Protein AF-A0A7L3W7P6-F1 (afdb_monomer_lite)

Secondary structure (DSSP, 8-state):
------------HHHHHHHHHHHHHHHHHHHHHT--TTS-THHHHT-TTTS-HHHHHHHHHHHHHHHS--PPPP---

Radius of gyration: 28.28 Å; chains: 1; bounding box: 45×18×99 Å

Organism: NCBI:txid2478892

pLDDT: mean 82.65, std 10.71, range [43.22, 94.56]

Structure (mmCIF, N/CA/C/O backbone):
data_AF-A0A7L3W7P6-F1
#
_entry.id   AF-A0A7L3W7P6-F1
#
loop_
_atom_site.group_PDB
_atom_site.id
_atom_site.type_symbol
_atom_site.label_atom_id
_atom_site.label_alt_id
_atom_site.label_comp_id
_atom_site.label_asym_id
_atom_site.label_entity_id
_atom_site.label_seq_id
_atom_site.pdbx_PDB_ins_code
_atom_site.Cartn_x
_atom_site.Cartn_y
_atom_site.Cartn_z
_atom_site.occupancy
_atom_site.B_iso_or_equiv
_atom_site.auth_seq_id
_atom_site.auth_comp_id
_atom_site.auth_asym_id
_atom_site.auth_atom_id
_atom_site.pdbx_PDB_model_num
ATOM 1 N N . GLU A 1 1 ? 14.978 8.024 -49.662 1.00 43.22 1 GLU A N 1
ATOM 2 C CA . GLU A 1 1 ? 15.199 8.607 -48.331 1.00 43.22 1 GLU A CA 1
ATOM 3 C C . GLU A 1 1 ? 15.703 7.445 -47.512 1.00 43.22 1 GLU A C 1
ATOM 5 O O . GLU A 1 1 ? 15.086 6.391 -47.574 1.00 43.22 1 GLU A O 1
ATOM 10 N N . GLU A 1 2 ? 16.944 7.550 -47.051 1.00 47.41 2 GLU A N 1
ATOM 11 C CA . GLU A 1 2 ? 17.656 6.460 -46.386 1.00 47.41 2 GLU A CA 1
ATOM 12 C C . GLU A 1 2 ? 16.942 6.203 -45.060 1.00 47.41 2 GLU A C 1
ATOM 14 O O . GLU A 1 2 ? 16.871 7.099 -44.223 1.00 47.41 2 GLU A O 1
ATOM 19 N N . ASP A 1 3 ? 16.342 5.019 -44.926 1.00 53.09 3 ASP A N 1
ATOM 20 C CA . ASP A 1 3 ? 15.914 4.482 -43.642 1.00 53.09 3 ASP A CA 1
ATOM 21 C C . ASP A 1 3 ? 17.191 4.338 -42.803 1.00 53.09 3 ASP A C 1
ATOM 23 O O . ASP A 1 3 ? 17.941 3.374 -42.953 1.00 53.09 3 ASP A O 1
ATOM 27 N N . GLU A 1 4 ? 17.511 5.377 -42.028 1.00 59.06 4 GLU A N 1
ATOM 28 C CA . GLU A 1 4 ? 18.583 5.351 -41.042 1.00 59.06 4 GLU A CA 1
ATOM 29 C C . GLU A 1 4 ? 18.270 4.203 -40.084 1.00 59.06 4 GLU A C 1
ATOM 31 O O . GLU A 1 4 ? 17.301 4.256 -39.327 1.00 59.06 4 GLU A O 1
ATOM 36 N N . ASP A 1 5 ? 19.068 3.138 -40.180 1.00 58.09 5 ASP A N 1
ATOM 37 C CA . ASP A 1 5 ? 19.121 2.043 -39.224 1.00 58.09 5 ASP A CA 1
ATOM 38 C C . ASP A 1 5 ? 19.342 2.639 -37.821 1.00 58.09 5 ASP A C 1
ATOM 40 O O . ASP A 1 5 ? 20.469 2.914 -37.404 1.00 58.09 5 ASP A O 1
ATOM 44 N N . GLU A 1 6 ? 18.242 2.903 -37.116 1.00 63.06 6 GLU A N 1
ATOM 45 C CA . GLU A 1 6 ? 18.224 3.379 -35.739 1.00 63.06 6 GLU A CA 1
ATOM 46 C C . GLU A 1 6 ? 18.738 2.229 -34.865 1.00 63.06 6 GLU A C 1
ATOM 48 O O . GLU A 1 6 ? 18.000 1.318 -34.484 1.00 63.06 6 GLU A O 1
ATOM 53 N N . ASP A 1 7 ? 20.056 2.214 -34.648 1.00 67.94 7 ASP A N 1
ATOM 54 C CA . ASP A 1 7 ? 20.744 1.274 -33.764 1.00 67.94 7 ASP A CA 1
ATOM 55 C C . ASP A 1 7 ? 19.964 1.204 -32.438 1.00 67.94 7 ASP A C 1
ATOM 57 O O . ASP A 1 7 ? 19.715 2.258 -31.836 1.00 67.94 7 ASP A O 1
ATOM 61 N N . PRO A 1 8 ? 19.499 0.020 -31.985 1.00 76.12 8 PRO A N 1
ATOM 62 C CA . PRO A 1 8 ? 18.657 -0.076 -30.803 1.00 76.12 8 PRO A CA 1
ATOM 63 C C . PRO A 1 8 ? 19.368 0.551 -29.603 1.00 76.12 8 PRO A C 1
ATOM 65 O O . PRO A 1 8 ? 20.338 0.006 -29.078 1.00 76.12 8 PRO A O 1
ATOM 68 N N . HIS A 1 9 ? 18.867 1.705 -29.158 1.00 81.06 9 HIS A N 1
ATOM 69 C CA . HIS A 1 9 ? 19.401 2.409 -28.003 1.00 81.06 9 HIS A CA 1
ATOM 70 C C . HIS A 1 9 ? 19.282 1.515 -26.762 1.00 81.06 9 HIS A C 1
ATOM 72 O O . HIS A 1 9 ? 18.186 1.237 -26.270 1.00 81.06 9 HIS A O 1
ATOM 78 N N . VAL A 1 10 ? 20.426 1.034 -26.269 1.00 86.06 10 VAL A N 1
ATOM 79 C CA . VAL A 1 10 ? 20.508 0.248 -25.038 1.00 86.06 10 VAL A CA 1
ATOM 80 C C . VAL A 1 10 ? 20.764 1.212 -23.879 1.00 86.06 10 VAL A C 1
ATOM 82 O O . VAL A 1 10 ? 21.860 1.771 -23.814 1.00 86.06 10 VAL A O 1
ATOM 85 N N . PRO A 1 11 ? 19.803 1.397 -22.957 1.00 84.44 11 PRO A N 1
ATOM 86 C CA . PRO A 1 11 ? 19.968 2.330 -21.853 1.00 84.44 11 PRO A CA 1
ATOM 87 C C . PRO A 1 11 ? 21.053 1.864 -20.881 1.00 84.44 11 PRO A C 1
ATOM 89 O O . PRO A 1 11 ? 21.198 0.664 -20.592 1.00 84.44 11 PRO A O 1
ATOM 92 N N . ASP A 1 12 ? 21.803 2.827 -20.353 1.00 90.75 12 ASP A N 1
ATOM 93 C CA . ASP A 1 12 ? 22.870 2.584 -19.392 1.00 90.75 12 ASP A CA 1
ATOM 94 C C . ASP A 1 12 ? 22.328 2.155 -18.009 1.00 90.75 12 ASP A C 1
ATOM 96 O O . ASP A 1 12 ? 21.124 2.045 -17.770 1.00 90.75 12 ASP A O 1
ATOM 100 N N . ALA A 1 13 ? 23.216 1.839 -17.062 1.00 92.00 13 ALA A N 1
ATOM 101 C CA . ALA A 1 13 ? 22.789 1.362 -15.745 1.00 92.00 13 ALA A CA 1
ATOM 102 C C . ALA A 1 13 ? 21.991 2.409 -14.939 1.00 92.00 13 ALA A C 1
ATOM 104 O O . ALA A 1 13 ? 21.095 2.030 -14.181 1.00 92.00 13 ALA A O 1
ATOM 105 N N . ALA A 1 14 ? 22.308 3.696 -15.088 1.00 91.94 14 ALA A N 1
ATOM 106 C CA . ALA A 1 14 ? 21.623 4.788 -14.406 1.00 91.94 14 ALA A CA 1
ATOM 107 C C . ALA A 1 14 ? 20.270 5.084 -15.069 1.00 91.94 14 ALA A C 1
ATOM 109 O O . ALA A 1 14 ? 19.260 5.197 -14.376 1.00 91.94 14 ALA A O 1
ATOM 110 N N . GLU A 1 15 ? 20.224 5.114 -16.398 1.00 89.88 15 GLU A N 1
ATOM 111 C CA . GLU A 1 15 ? 18.999 5.239 -17.189 1.00 89.88 15 GLU A CA 1
ATOM 112 C C . GLU A 1 15 ? 18.042 4.082 -16.902 1.00 89.88 15 GLU A C 1
ATOM 114 O O . GLU A 1 15 ? 16.867 4.305 -16.628 1.00 89.88 15 GLU A O 1
ATOM 119 N N . ARG A 1 16 ? 18.534 2.840 -16.840 1.00 91.62 16 ARG A N 1
ATOM 120 C CA . ARG A 1 16 ? 17.718 1.677 -16.453 1.00 91.62 16 ARG A CA 1
ATOM 121 C C . ARG A 1 16 ? 17.157 1.788 -15.040 1.00 91.62 16 ARG A C 1
ATOM 123 O O . ARG A 1 16 ? 16.049 1.309 -14.800 1.00 91.62 16 ARG A O 1
ATOM 130 N N . ALA A 1 17 ? 17.905 2.370 -14.104 1.00 93.81 17 ALA A N 1
ATOM 131 C CA . ALA A 1 17 ? 17.417 2.593 -12.746 1.00 93.81 17 ALA A CA 1
ATOM 132 C C . ALA A 1 17 ? 16.293 3.639 -12.729 1.00 93.81 17 ALA A C 1
ATOM 134 O O . ALA A 1 17 ? 15.244 3.377 -12.145 1.00 93.81 17 ALA A O 1
ATOM 135 N N . MET A 1 18 ? 16.478 4.757 -13.437 1.00 93.50 18 MET A N 1
ATOM 136 C CA . MET A 1 18 ? 15.461 5.804 -13.578 1.00 93.50 18 MET A CA 1
ATOM 137 C C . MET A 1 18 ? 14.201 5.287 -14.282 1.00 93.50 18 MET A C 1
ATOM 139 O O . MET A 1 18 ? 13.098 5.469 -13.778 1.00 93.50 18 MET A O 1
ATOM 143 N N . LEU A 1 19 ? 14.352 4.556 -15.389 1.00 91.56 19 LEU A N 1
ATOM 144 C CA . LEU A 1 19 ? 13.236 3.940 -16.116 1.00 91.56 19 LEU A CA 1
ATOM 145 C C . LEU A 1 19 ? 12.474 2.935 -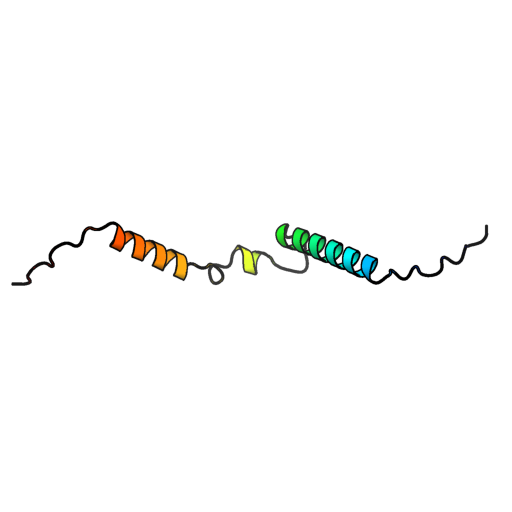15.249 1.00 91.56 19 LEU A C 1
ATOM 147 O O . LEU A 1 19 ? 11.247 2.866 -15.297 1.00 91.56 19 LEU A O 1
ATOM 151 N N . ARG A 1 20 ? 13.190 2.151 -14.435 1.00 93.38 20 ARG A N 1
ATOM 152 C CA . ARG A 1 20 ? 12.559 1.223 -13.493 1.00 93.38 20 ARG A CA 1
ATOM 153 C C . ARG A 1 20 ? 11.755 1.974 -12.437 1.00 93.38 20 A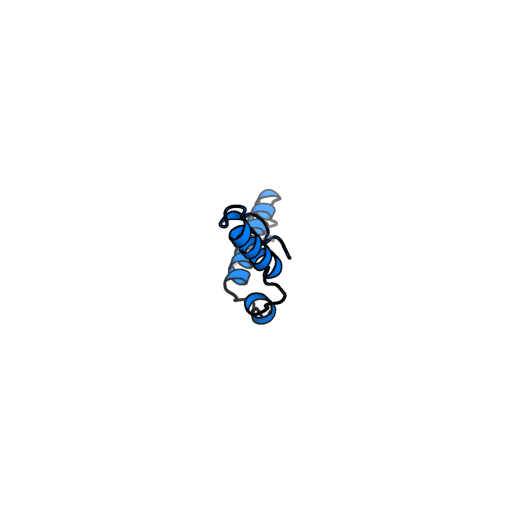RG A C 1
ATOM 155 O O . ARG A 1 20 ? 10.649 1.541 -12.115 1.00 93.38 20 ARG A O 1
ATOM 162 N N . GLU A 1 21 ? 12.306 3.044 -11.879 1.00 94.56 21 GLU A N 1
ATOM 163 C CA . GLU A 1 21 ? 11.620 3.871 -10.887 1.00 94.56 21 GLU A CA 1
ATOM 164 C C . GLU A 1 21 ? 10.367 4.522 -11.482 1.00 94.56 21 GLU A C 1
ATOM 166 O O . GLU A 1 21 ? 9.291 4.403 -10.899 1.00 94.56 21 GLU A O 1
ATOM 171 N N . GLU A 1 22 ? 10.472 5.107 -12.678 1.00 94.06 22 GLU A N 1
ATOM 172 C CA . GLU A 1 22 ? 9.339 5.701 -13.391 1.00 94.06 22 GLU A CA 1
ATOM 173 C C . GLU A 1 22 ? 8.236 4.669 -13.645 1.00 94.06 22 GLU A C 1
ATOM 175 O O . GLU A 1 22 ? 7.074 4.901 -13.311 1.00 94.06 22 GLU A O 1
ATOM 180 N N . PHE A 1 23 ? 8.601 3.504 -14.188 1.00 94.00 23 PHE A N 1
ATOM 181 C CA . PHE A 1 23 ? 7.663 2.415 -14.441 1.00 94.00 23 PHE A CA 1
ATOM 182 C C . PHE A 1 23 ? 6.964 1.965 -13.157 1.00 94.00 23 PHE A C 1
ATOM 184 O O . PHE A 1 23 ? 5.743 1.833 -13.127 1.00 94.00 23 PHE A O 1
ATOM 191 N N . THR A 1 24 ? 7.735 1.763 -12.087 1.00 92.75 24 THR A N 1
ATOM 192 C CA . THR A 1 24 ? 7.201 1.301 -10.802 1.00 92.75 24 THR A CA 1
ATOM 193 C C . THR A 1 24 ? 6.246 2.340 -10.220 1.00 92.75 24 THR A C 1
ATOM 195 O O . THR A 1 24 ? 5.150 1.987 -9.806 1.00 92.75 24 THR A O 1
ATOM 198 N N . SER A 1 25 ? 6.615 3.623 -10.259 1.00 92.69 25 SER A N 1
ATOM 199 C CA . SER A 1 25 ? 5.769 4.730 -9.805 1.00 92.69 25 SER A CA 1
ATOM 200 C C . SER A 1 25 ? 4.459 4.811 -10.593 1.00 92.69 25 SER A C 1
ATOM 202 O O . SER A 1 25 ? 3.383 4.871 -9.999 1.00 92.69 25 SER A O 1
ATOM 204 N N . ARG A 1 26 ? 4.521 4.715 -11.929 1.00 90.00 26 ARG A N 1
ATOM 205 C CA . ARG A 1 26 ? 3.328 4.690 -12.791 1.00 90.00 26 ARG A CA 1
ATOM 206 C C . ARG A 1 26 ? 2.407 3.518 -12.483 1.00 90.00 26 ARG A C 1
ATOM 208 O O . ARG A 1 26 ? 1.200 3.713 -12.418 1.00 90.00 26 ARG A O 1
ATOM 215 N N . MET A 1 27 ? 2.963 2.324 -12.299 1.00 89.25 27 MET A N 1
ATOM 216 C CA . MET A 1 27 ? 2.172 1.143 -11.953 1.00 89.25 27 MET A CA 1
ATOM 217 C C . MET A 1 27 ? 1.557 1.264 -10.559 1.00 89.25 27 MET A C 1
ATOM 219 O O . MET A 1 27 ? 0.402 0.908 -10.383 1.00 89.25 27 MET A O 1
ATOM 223 N N . TYR A 1 28 ? 2.271 1.848 -9.592 1.00 89.62 28 TYR A N 1
ATOM 224 C CA . TYR A 1 28 ? 1.694 2.165 -8.284 1.00 89.62 28 TYR A CA 1
ATOM 225 C C . TYR A 1 28 ? 0.517 3.138 -8.383 1.00 89.62 28 TYR A C 1
ATOM 227 O O . TYR A 1 28 ? -0.477 2.935 -7.700 1.00 89.62 28 TYR A O 1
ATOM 235 N N . GLN A 1 29 ? 0.612 4.182 -9.213 1.00 88.75 29 GLN A N 1
ATOM 236 C CA . GLN A 1 29 ? -0.507 5.110 -9.413 1.00 88.75 29 GLN A CA 1
ATOM 237 C C . GLN A 1 29 ? -1.711 4.406 -10.044 1.00 88.75 29 GLN A C 1
ATOM 239 O O . GLN A 1 29 ? -2.798 4.489 -9.495 1.00 88.75 29 GLN A O 1
ATOM 244 N N . ARG A 1 30 ? -1.504 3.622 -11.109 1.00 88.50 30 ARG A N 1
ATOM 245 C CA . ARG A 1 30 ? -2.579 2.828 -11.732 1.00 88.50 30 ARG A CA 1
ATOM 246 C C . ARG A 1 30 ? -3.241 1.859 -10.765 1.00 88.50 30 ARG A C 1
ATOM 248 O O . ARG A 1 30 ? -4.459 1.726 -10.781 1.00 88.50 30 ARG A O 1
ATOM 255 N N . PHE A 1 31 ? -2.435 1.228 -9.913 1.00 86.31 31 PHE A N 1
ATOM 256 C CA . PHE A 1 31 ? -2.928 0.362 -8.856 1.00 86.31 31 PHE A CA 1
ATOM 257 C C . PHE A 1 31 ? -3.826 1.122 -7.874 1.00 86.31 31 PHE A C 1
ATOM 259 O O . PHE A 1 31 ? -4.900 0.642 -7.542 1.00 86.31 31 PHE A O 1
ATOM 266 N N . LEU A 1 32 ? -3.415 2.313 -7.431 1.00 85.44 32 LEU A N 1
ATOM 267 C CA . LEU A 1 32 ? -4.224 3.140 -6.529 1.00 85.44 32 LEU A CA 1
ATOM 268 C C . LEU A 1 32 ? -5.491 3.689 -7.199 1.00 85.44 32 LEU A C 1
ATOM 270 O O . LEU A 1 32 ? -6.510 3.840 -6.533 1.00 85.44 32 LEU A O 1
ATOM 274 N N . ASP A 1 33 ? -5.427 3.982 -8.497 1.00 88.00 33 ASP A N 1
ATOM 275 C CA . ASP A 1 33 ? -6.547 4.516 -9.276 1.00 88.00 33 ASP A CA 1
ATOM 276 C C . ASP A 1 33 ? -7.529 3.424 -9.746 1.00 88.00 33 ASP A C 1
ATOM 278 O O . ASP A 1 33 ? -8.598 3.737 -10.273 1.00 88.00 33 ASP A O 1
ATOM 282 N N . GLY A 1 34 ? -7.192 2.145 -9.559 1.00 85.19 34 GLY A N 1
ATOM 283 C CA . GLY A 1 34 ? -8.039 1.027 -9.968 1.00 85.19 34 GLY A CA 1
ATOM 284 C C . GLY A 1 34 ? -8.066 0.782 -11.484 1.00 85.19 34 GLY A C 1
ATOM 285 O O . GLY A 1 34 ? -9.031 0.221 -12.003 1.00 85.19 34 GLY A O 1
ATOM 286 N N . GLU A 1 35 ? -7.051 1.244 -12.223 1.00 83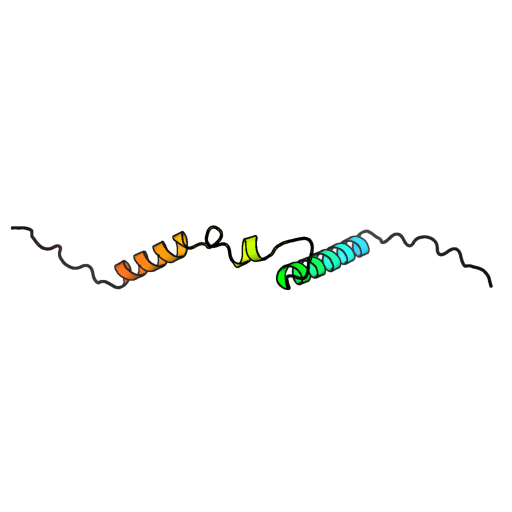.75 35 GLU A N 1
ATOM 287 C CA . GLU A 1 35 ? -7.047 1.223 -13.695 1.00 83.75 35 GLU A CA 1
ATOM 288 C C . GLU A 1 35 ? -6.630 -0.130 -14.302 1.00 83.75 35 GLU A C 1
ATOM 290 O O . GLU A 1 35 ? -6.750 -0.318 -15.520 1.00 83.75 35 GLU A O 1
ATOM 295 N N . ASP A 1 36 ? -6.150 -1.087 -13.498 1.00 84.69 36 ASP A N 1
ATOM 296 C CA . ASP A 1 36 ? -5.773 -2.410 -13.999 1.00 84.69 36 ASP A CA 1
ATOM 297 C C . ASP A 1 36 ? -7.027 -3.269 -14.238 1.00 84.69 36 ASP A C 1
ATOM 299 O O . ASP A 1 36 ? -7.543 -3.930 -13.341 1.00 84.69 36 ASP A O 1
ATOM 303 N N . GLY A 1 37 ? -7.513 -3.297 -15.483 1.00 80.06 37 GLY A N 1
ATOM 304 C CA . GLY A 1 37 ? -8.732 -4.032 -15.868 1.00 80.06 37 GLY A CA 1
ATOM 305 C C . GLY A 1 37 ? -8.669 -5.560 -15.713 1.00 80.06 37 GLY A C 1
ATOM 306 O O . GLY A 1 37 ? -9.690 -6.234 -15.853 1.00 80.06 37 GLY A O 1
ATOM 307 N N . ASP A 1 38 ? -7.487 -6.100 -15.420 1.00 86.31 38 ASP A N 1
ATOM 308 C CA . ASP A 1 38 ? -7.236 -7.530 -15.235 1.00 86.31 38 ASP A CA 1
ATOM 309 C C . ASP A 1 38 ? -7.373 -7.953 -13.757 1.00 86.31 38 ASP A C 1
ATOM 311 O O . ASP A 1 38 ? -7.348 -9.149 -13.450 1.00 86.31 38 ASP A O 1
ATOM 315 N N . PHE A 1 39 ? -7.493 -6.984 -12.841 1.00 84.06 39 PHE A N 1
ATOM 316 C CA . PHE A 1 39 ? -7.569 -7.186 -11.399 1.00 84.06 39 PHE A CA 1
ATOM 317 C C . PHE A 1 39 ? -8.869 -6.601 -10.835 1.00 84.06 39 PHE A C 1
ATOM 319 O O . PHE A 1 39 ? -9.263 -5.482 -11.148 1.00 84.06 39 PHE A O 1
ATOM 326 N N . ASP A 1 40 ? -9.550 -7.367 -9.986 1.00 87.81 40 ASP A N 1
ATOM 327 C CA . ASP A 1 40 ? -10.777 -6.922 -9.327 1.00 87.81 40 ASP A CA 1
ATOM 328 C C . ASP A 1 40 ? -10.445 -6.264 -7.981 1.00 87.81 40 ASP A C 1
ATOM 330 O O . ASP A 1 40 ? -10.251 -6.947 -6.973 1.00 87.81 40 ASP A O 1
ATOM 334 N N . TYR A 1 41 ? -10.390 -4.931 -7.966 1.00 88.38 41 TYR A N 1
ATOM 335 C CA . TYR A 1 41 ? -10.079 -4.147 -6.766 1.00 88.38 41 TYR A CA 1
ATOM 336 C C . TYR A 1 41 ? -11.115 -4.299 -5.649 1.00 88.38 41 TYR A C 1
ATOM 338 O O . TYR A 1 41 ? -10.761 -4.126 -4.485 1.00 88.38 41 TYR A O 1
ATOM 346 N N . SER A 1 42 ? -12.349 -4.730 -5.950 1.00 86.75 42 SER A N 1
ATOM 347 C CA . SER A 1 42 ? -13.349 -5.005 -4.907 1.00 86.75 42 SER A CA 1
ATOM 348 C C . SER A 1 42 ? -12.911 -6.125 -3.954 1.00 86.75 42 SER A C 1
ATOM 350 O O . SER A 1 42 ? -13.276 -6.118 -2.783 1.00 86.75 42 SER A O 1
ATOM 352 N N . GLN A 1 43 ? -12.050 -7.046 -4.410 1.00 86.50 43 GLN A N 1
ATOM 353 C CA . GLN A 1 43 ? -11.499 -8.124 -3.577 1.00 86.50 43 GLN A CA 1
ATOM 354 C C . GLN A 1 43 ? -10.568 -7.625 -2.466 1.00 86.50 43 GLN A C 1
ATOM 356 O O . GLN A 1 43 ? -10.243 -8.391 -1.553 1.00 86.50 43 GLN A O 1
ATOM 361 N N . VAL A 1 44 ? -10.096 -6.381 -2.568 1.00 85.38 44 VAL A N 1
ATOM 362 C CA . VAL A 1 44 ? -9.195 -5.755 -1.600 1.00 85.38 44 VAL A CA 1
ATOM 363 C C . VAL A 1 44 ? -9.883 -4.578 -0.915 1.00 85.38 44 VAL A C 1
ATOM 365 O O . VAL A 1 44 ? -9.915 -4.553 0.310 1.00 85.38 44 VAL A O 1
ATOM 368 N N . ASP A 1 45 ? -10.481 -3.661 -1.680 1.00 86.50 45 ASP A N 1
ATOM 369 C CA . ASP A 1 45 ? -11.113 -2.443 -1.152 1.00 86.50 45 ASP A CA 1
ATOM 370 C C . ASP A 1 45 ? -12.401 -2.721 -0.366 1.00 86.50 45 ASP A C 1
ATOM 372 O O . ASP A 1 45 ? -12.702 -2.014 0.593 1.00 86.50 45 ASP A O 1
ATOM 376 N N . GLU A 1 46 ? -13.172 -3.741 -0.753 1.00 88.06 46 GLU A N 1
ATOM 377 C CA . GLU A 1 46 ? -14.434 -4.104 -0.089 1.00 88.06 46 GLU A CA 1
ATOM 378 C C . GLU A 1 46 ? -14.291 -5.360 0.783 1.00 88.06 46 GLU A C 1
ATOM 380 O O . GLU A 1 46 ? -15.281 -6.030 1.090 1.00 88.06 46 GLU A O 1
ATOM 385 N N . ASN A 1 47 ? -13.063 -5.711 1.176 1.00 88.94 47 ASN A N 1
ATOM 386 C CA . ASN A 1 47 ? -12.788 -6.942 1.902 1.00 88.94 47 ASN A CA 1
ATOM 387 C C . ASN A 1 47 ? -12.592 -6.701 3.409 1.00 88.94 47 ASN A C 1
ATOM 389 O O . ASN A 1 47 ? -11.485 -6.366 3.837 1.00 88.94 47 ASN A O 1
ATOM 393 N N . PRO A 1 48 ? -13.621 -6.963 4.238 1.00 85.62 48 PRO A N 1
ATOM 394 C CA . PRO A 1 48 ? -13.546 -6.742 5.678 1.00 85.62 48 PRO A CA 1
ATOM 395 C C . PRO A 1 48 ? -12.576 -7.690 6.395 1.00 85.62 48 PRO A C 1
ATOM 397 O O . PRO A 1 48 ? -12.191 -7.412 7.526 1.00 85.62 48 PRO A O 1
ATOM 400 N N . ASP A 1 49 ? -12.163 -8.798 5.769 1.00 86.31 49 ASP A N 1
ATOM 401 C CA . ASP A 1 49 ? -11.172 -9.710 6.352 1.00 86.31 49 ASP A CA 1
ATOM 402 C C . ASP A 1 49 ? -9.742 -9.152 6.232 1.00 86.31 49 ASP A C 1
ATOM 404 O O . ASP A 1 49 ? -8.841 -9.579 6.957 1.00 86.31 49 ASP A O 1
ATOM 408 N N . LEU A 1 50 ? -9.518 -8.213 5.303 1.00 85.25 50 LEU A N 1
ATOM 409 C CA . LEU A 1 50 ? -8.261 -7.472 5.166 1.00 85.25 50 LEU A CA 1
ATOM 410 C C . LEU A 1 50 ? -8.241 -6.197 6.016 1.00 85.25 50 LEU A C 1
ATOM 412 O O . LEU A 1 50 ? -7.172 -5.609 6.213 1.00 85.25 50 LEU A O 1
ATOM 416 N N . ASP A 1 51 ? -9.393 -5.787 6.546 1.00 85.50 51 ASP A N 1
ATOM 417 C CA . ASP A 1 51 ? -9.475 -4.683 7.488 1.00 85.50 51 ASP A CA 1
ATOM 418 C C . ASP A 1 51 ? -8.848 -5.084 8.828 1.00 85.50 51 ASP A C 1
ATOM 420 O O . ASP A 1 51 ? -9.106 -6.146 9.394 1.00 85.50 51 ASP A O 1
ATOM 424 N N . ASN A 1 52 ? -8.057 -4.183 9.412 1.00 83.81 52 ASN A N 1
ATOM 425 C CA . ASN A 1 52 ? -7.440 -4.393 10.725 1.00 83.81 52 ASN A CA 1
ATOM 426 C C . ASN A 1 52 ? -8.440 -4.164 11.881 1.00 83.81 52 ASN A C 1
ATOM 428 O O . ASN A 1 52 ? -8.132 -3.457 12.845 1.00 83.81 52 ASN A O 1
ATOM 432 N N . LEU A 1 53 ? -9.649 -4.732 11.789 1.00 83.81 53 LEU A N 1
ATOM 433 C CA . LEU A 1 53 ? -10.733 -4.537 12.761 1.00 83.81 53 LEU A CA 1
ATOM 434 C C . LEU A 1 53 ? -10.345 -4.992 14.171 1.00 83.81 53 LEU A C 1
ATOM 436 O O . LEU A 1 53 ? -10.707 -4.332 15.143 1.00 83.81 53 LEU A O 1
ATOM 440 N N . ASP A 1 54 ? -9.549 -6.056 14.289 1.00 82.19 54 ASP A N 1
ATOM 441 C CA . ASP A 1 54 ? -9.058 -6.559 15.578 1.00 82.19 54 ASP A CA 1
ATOM 442 C C . ASP A 1 54 ? -8.216 -5.515 16.327 1.00 82.19 54 ASP A C 1
ATOM 444 O O . ASP A 1 54 ? -8.298 -5.392 17.551 1.00 82.19 54 ASP A O 1
ATOM 448 N N . ILE A 1 55 ? -7.420 -4.731 15.592 1.00 82.31 55 ILE A N 1
ATOM 449 C CA . ILE A 1 55 ? -6.597 -3.662 16.169 1.00 82.31 55 ILE A CA 1
ATOM 450 C C . ILE A 1 55 ? -7.499 -2.519 16.631 1.00 82.31 55 ILE A C 1
ATOM 452 O O . ILE A 1 55 ? -7.387 -2.079 17.770 1.00 82.31 55 ILE A O 1
ATOM 456 N N . VAL A 1 56 ? -8.443 -2.094 15.786 1.00 83.38 56 VAL A N 1
ATOM 457 C CA . VAL A 1 56 ? -9.397 -1.022 16.117 1.00 83.38 56 VAL A CA 1
ATOM 458 C C . VAL A 1 56 ? -10.242 -1.385 17.340 1.00 83.38 56 VAL A C 1
ATOM 460 O O . VAL A 1 56 ? -10.460 -0.540 18.207 1.00 83.38 56 VAL A O 1
ATOM 463 N N . SER A 1 57 ? -10.696 -2.638 17.429 1.00 84.88 57 SER A N 1
ATOM 464 C CA . SER A 1 57 ? -11.471 -3.142 18.564 1.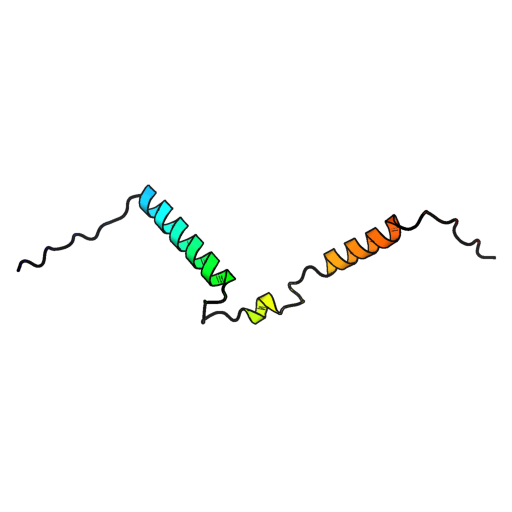00 84.88 57 SER A CA 1
ATOM 465 C C . SER A 1 57 ? -10.671 -3.080 19.861 1.00 84.88 57 SER A C 1
ATOM 467 O O . SER A 1 57 ? -11.180 -2.577 20.861 1.00 84.88 57 SER A O 1
ATOM 469 N N . ARG A 1 58 ? -9.421 -3.559 19.853 1.00 88.38 58 ARG A N 1
ATOM 470 C CA . ARG A 1 58 ? -8.562 -3.524 21.042 1.00 88.38 58 ARG A CA 1
ATOM 471 C C . ARG A 1 58 ? -8.255 -2.090 21.469 1.00 88.38 58 ARG A C 1
ATOM 473 O O . ARG A 1 58 ? -8.397 -1.772 22.641 1.00 88.38 58 ARG A O 1
ATOM 480 N N . ASP A 1 59 ? -7.901 -1.216 20.529 1.00 87.25 59 ASP A N 1
ATOM 481 C CA . ASP A 1 59 ? -7.595 0.189 20.825 1.00 87.25 59 ASP A CA 1
ATOM 482 C C . ASP A 1 59 ? -8.826 0.935 21.388 1.00 87.25 59 ASP A C 1
ATOM 484 O O . ASP A 1 59 ? -8.699 1.871 22.182 1.00 87.25 59 ASP A O 1
ATOM 488 N N . ALA A 1 60 ? -10.037 0.545 20.973 1.00 88.56 60 ALA A N 1
ATOM 489 C CA . ALA A 1 60 ? -11.284 1.073 21.522 1.00 88.56 60 ALA A CA 1
ATOM 490 C C . ALA A 1 60 ? -11.567 0.55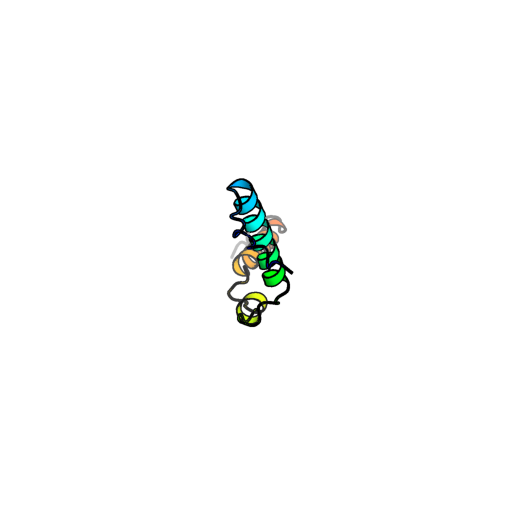4 22.941 1.00 88.56 60 ALA A C 1
ATOM 492 O O . ALA A 1 60 ? -12.003 1.330 23.790 1.00 88.56 60 ALA A O 1
ATOM 493 N N . GLU A 1 61 ? -11.304 -0.728 23.196 1.00 87.31 61 GLU A N 1
ATOM 494 C CA . GLU A 1 61 ? -11.423 -1.342 24.519 1.00 87.31 61 GLU A CA 1
ATOM 495 C C . GLU A 1 61 ? -10.424 -0.730 25.514 1.00 87.31 61 GLU A C 1
ATOM 497 O O . GLU A 1 61 ? -10.826 -0.295 26.589 1.00 87.31 61 GLU A O 1
ATOM 502 N N . GLU A 1 62 ? -9.147 -0.606 25.141 1.00 88.81 62 GLU A N 1
ATOM 503 C CA . GLU A 1 62 ? -8.115 0.025 25.976 1.00 88.81 62 GLU A CA 1
ATOM 504 C C . GLU A 1 62 ? -8.498 1.464 26.353 1.00 88.81 62 GLU A C 1
ATOM 506 O O . GLU A 1 62 ? -8.428 1.829 27.525 1.00 88.81 62 GLU A O 1
ATOM 511 N N . ARG A 1 63 ? -9.014 2.254 25.397 1.00 90.25 63 ARG A N 1
ATOM 512 C CA . ARG A 1 63 ? -9.514 3.611 25.676 1.00 90.25 63 ARG A CA 1
ATOM 513 C C . ARG A 1 63 ? -10.644 3.616 26.709 1.00 90.25 63 ARG A C 1
ATOM 515 O O . ARG A 1 63 ? -10.662 4.492 27.565 1.00 90.25 63 ARG A O 1
ATOM 522 N N . TYR A 1 64 ? -11.577 2.667 26.629 1.00 85.69 64 TYR A N 1
ATOM 523 C CA . TYR A 1 64 ? -12.683 2.569 27.584 1.00 85.69 64 TYR A CA 1
ATOM 524 C C . TYR A 1 64 ? -12.176 2.331 29.016 1.00 85.69 64 TYR A C 1
ATOM 526 O O . TYR A 1 64 ? -12.655 2.974 29.945 1.00 85.69 64 TYR A O 1
ATOM 534 N N . PHE A 1 65 ? -11.172 1.468 29.192 1.00 84.12 65 PHE A N 1
ATOM 535 C CA . PHE A 1 65 ? -10.577 1.202 30.506 1.00 84.12 65 PHE A CA 1
ATOM 536 C C . PHE A 1 65 ? -9.679 2.336 31.014 1.00 84.12 65 PHE A C 1
ATOM 538 O O . PHE A 1 65 ? -9.668 2.596 32.214 1.00 84.12 65 PHE A O 1
ATOM 545 N N . ASP A 1 66 ? -8.947 3.014 30.129 1.00 85.31 66 ASP A N 1
ATOM 546 C CA . ASP A 1 66 ? -8.088 4.146 30.497 1.00 85.31 66 ASP A CA 1
ATOM 547 C C . ASP A 1 66 ? -8.894 5.403 30.883 1.00 85.31 66 ASP A C 1
ATOM 5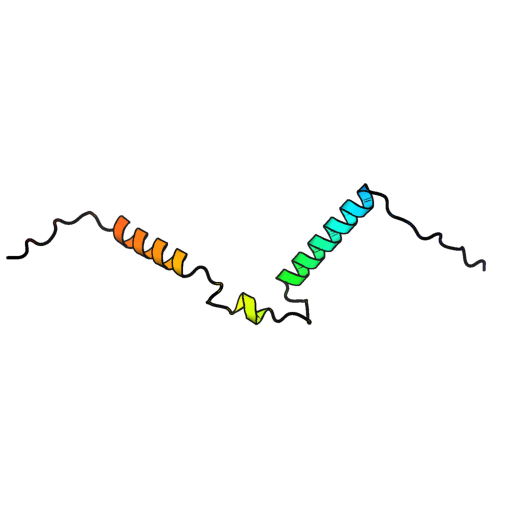49 O O . ASP A 1 66 ? -8.426 6.219 31.680 1.00 85.31 66 ASP A O 1
ATOM 553 N N . GLU A 1 67 ? -10.092 5.590 30.312 1.00 84.69 67 GLU A N 1
ATOM 554 C CA . GLU A 1 67 ? -10.988 6.715 30.623 1.00 84.69 67 GLU A CA 1
ATOM 555 C C . GLU A 1 67 ? -11.747 6.542 31.952 1.00 84.69 67 GLU A C 1
ATOM 557 O O . GLU A 1 67 ? -12.183 7.535 32.543 1.00 84.69 67 GLU A O 1
ATOM 562 N N . GLU A 1 68 ? -11.902 5.312 32.446 1.00 79.12 68 GLU A N 1
ATOM 563 C CA . GLU A 1 68 ? -12.504 5.046 33.751 1.00 79.12 68 GLU A CA 1
ATOM 564 C C . GLU A 1 68 ? -11.458 5.181 34.873 1.00 79.12 68 GLU A C 1
ATOM 566 O O . GLU A 1 68 ? -10.431 4.504 34.891 1.00 79.12 68 GLU A O 1
ATOM 571 N N . GLU A 1 69 ? -11.721 6.032 35.875 1.00 75.69 69 GLU A N 1
ATOM 572 C CA . GLU A 1 69 ? -10.932 5.980 37.110 1.00 75.69 69 GLU A CA 1
ATOM 573 C C . GLU A 1 69 ? -11.144 4.617 37.793 1.00 75.69 69 GLU A C 1
ATOM 575 O O . GLU A 1 69 ? -12.282 4.139 37.864 1.00 75.69 69 GLU A O 1
ATOM 580 N N . PRO A 1 70 ? -10.085 3.994 38.345 1.00 73.00 70 PRO A N 1
ATOM 581 C CA . PRO A 1 70 ? -10.207 2.716 39.030 1.00 73.00 70 PRO A CA 1
ATOM 582 C C . PRO A 1 70 ? -11.201 2.845 40.190 1.00 73.00 70 PRO A C 1
ATOM 584 O O . PRO A 1 70 ? -10.922 3.497 41.198 1.00 73.00 70 PRO A O 1
ATOM 587 N N . SER A 1 71 ? -12.375 2.231 40.038 1.00 69.38 71 SER A N 1
ATOM 588 C CA . SER A 1 71 ? -13.398 2.191 41.081 1.00 69.38 71 SER A CA 1
ATOM 589 C C . SER A 1 71 ? -13.186 0.986 42.001 1.00 69.38 71 SER A C 1
ATOM 591 O O . SER A 1 71 ? -12.711 -0.070 41.578 1.00 69.38 71 SER A O 1
ATOM 593 N N . ASP A 1 72 ? -13.501 1.152 43.287 1.00 74.88 72 ASP A N 1
ATOM 594 C CA . ASP A 1 72 ? -13.408 0.075 44.275 1.00 74.88 72 ASP A CA 1
ATOM 595 C C . ASP A 1 72 ? -14.387 -1.044 43.887 1.00 74.88 72 ASP A C 1
ATOM 597 O O . ASP A 1 72 ? -15.580 -0.795 43.681 1.00 74.88 72 ASP A O 1
ATOM 601 N N . ALA A 1 73 ? -13.883 -2.272 43.743 1.00 73.12 73 ALA A N 1
ATOM 602 C CA . ALA A 1 73 ? -14.703 -3.396 43.313 1.00 73.12 73 ALA A CA 1
ATOM 603 C C . ALA A 1 73 ? -15.874 -3.593 44.296 1.00 73.12 73 ALA A C 1
ATOM 605 O O . ALA A 1 73 ? -15.656 -3.578 45.514 1.00 73.12 73 ALA A O 1
ATOM 606 N N . PRO A 1 74 ? -17.114 -3.800 43.811 1.00 74.81 74 PRO A N 1
ATOM 607 C CA . PRO A 1 74 ? -18.248 -4.012 44.696 1.00 74.81 74 PRO A CA 1
ATOM 608 C C . PRO A 1 74 ? -17.973 -5.231 45.579 1.00 74.81 74 PRO A C 1
ATOM 610 O O . PRO A 1 74 ? -17.749 -6.337 45.082 1.00 74.81 74 PRO A O 1
ATOM 613 N N . GLN A 1 75 ? -17.970 -5.025 46.897 1.00 71.06 75 GLN A N 1
ATOM 614 C CA . GLN A 1 75 ? -17.872 -6.122 47.853 1.00 71.06 75 GLN A CA 1
ATOM 615 C C . GLN A 1 75 ? -19.145 -6.963 47.724 1.00 71.06 75 GLN A C 1
ATOM 617 O O . GLN A 1 75 ? -20.228 -6.520 48.102 1.00 71.06 75 GLN A O 1
ATOM 622 N N . LEU A 1 76 ? -19.019 -8.145 47.121 1.00 71.81 76 LEU A N 1
ATOM 623 C CA . LEU A 1 76 ? -20.080 -9.148 47.084 1.00 71.81 76 LEU A CA 1
ATOM 624 C C . LEU A 1 76 ? -20.347 -9.621 48.520 1.00 71.81 76 LEU A C 1
ATOM 626 O O . LEU A 1 76 ? -19.445 -10.169 49.156 1.00 71.81 76 LEU A O 1
ATOM 630 N N . GLU A 1 77 ? -21.562 -9.369 49.008 1.00 63.38 77 GLU A N 1
ATOM 631 C CA . GLU A 1 77 ? -22.084 -9.864 50.293 1.00 63.38 77 GLU A CA 1
ATOM 632 C C . GLU A 1 77 ? -22.514 -11.336 50.206 1.00 63.38 77 GLU A C 1
ATOM 634 O O . GLU A 1 77 ? -23.159 -11.714 49.197 1.00 63.38 77 GLU A O 1
#

InterPro domains:
  IPR018613 Ccdc97-like [PTHR31840] (3-76)
  IPR040233 CCD97-like, C-terminal [PF09747] (3-68)

Sequence (77 aa):
EEDEDEDPHVPDAAERAMLREEFTSRMYQRFLDGEDGDFDYSQVDENPDLDNLDIVSRDAEERYFDEEEPSDAPQLE

Foldseek 3Di:
DDPPPPDPDDDDPVRVVVVVVVVVVVVVVCVVVVVPPVDDCCCPPVPVVNDPVVVVVVVVVVVVVVPDDDDDPPDDD